Protein AF-A0A8H9ICZ0-F1 (afdb_monomer_lite)

pLDDT: mean 71.41, std 17.84, range [41.12, 90.75]

Structure (mmCIF, N/CA/C/O backbone):
data_AF-A0A8H9ICZ0-F1
#
_entry.id   AF-A0A8H9ICZ0-F1
#
loop_
_atom_site.group_PDB
_atom_site.id
_atom_site.type_symbol
_atom_site.label_atom_id
_atom_site.label_alt_id
_atom_site.label_comp_id
_atom_site.label_asym_id
_atom_site.label_entity_id
_atom_site.label_seq_id
_atom_site.pdbx_PDB_ins_code
_atom_site.Cartn_x
_atom_site.Cartn_y
_atom_site.Cartn_z
_atom_site.occupancy
_atom_site.B_iso_or_equiv
_atom_site.auth_seq_id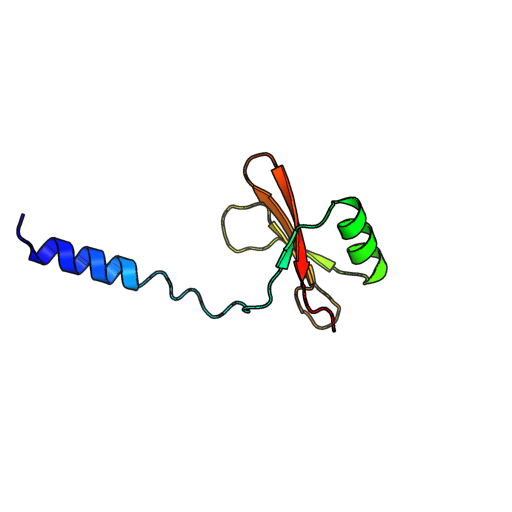
_atom_site.auth_comp_id
_atom_site.auth_asym_id
_atom_site.auth_atom_id
_atom_site.pdbx_PDB_model_num
ATOM 1 N N . MET A 1 1 ? 13.619 -46.036 -3.102 1.00 46.78 1 MET A N 1
ATOM 2 C CA . MET A 1 1 ? 12.726 -44.943 -2.670 1.00 46.78 1 MET A CA 1
ATOM 3 C C . MET A 1 1 ? 11.378 -45.214 -3.305 1.00 46.78 1 MET A C 1
ATOM 5 O O . MET A 1 1 ? 11.286 -45.208 -4.525 1.00 46.78 1 MET A O 1
ATOM 9 N N . THR A 1 2 ? 10.420 -45.667 -2.501 1.00 50.56 2 THR A N 1
ATOM 10 C CA . THR A 1 2 ? 9.121 -46.192 -2.941 1.00 50.56 2 THR A CA 1
ATOM 11 C C . THR A 1 2 ? 8.108 -45.055 -3.090 1.00 50.56 2 THR A C 1
ATOM 13 O O . THR A 1 2 ? 8.222 -44.022 -2.436 1.00 50.56 2 THR A O 1
ATOM 16 N N . PHE A 1 3 ? 7.121 -45.246 -3.970 1.00 48.84 3 PHE A N 1
ATOM 17 C CA . PHE A 1 3 ? 6.063 -44.281 -4.318 1.00 48.84 3 PHE A CA 1
ATOM 18 C C . PHE A 1 3 ? 5.318 -43.668 -3.112 1.00 48.84 3 PHE A C 1
ATOM 20 O O . PHE A 1 3 ? 4.739 -42.591 -3.228 1.00 48.84 3 PHE A O 1
ATOM 27 N N . GLU A 1 4 ? 5.373 -44.306 -1.945 1.00 50.75 4 GLU A N 1
ATOM 28 C CA . GLU A 1 4 ? 4.759 -43.837 -0.698 1.00 50.75 4 GLU A CA 1
ATOM 29 C C . GLU A 1 4 ? 5.371 -42.528 -0.176 1.00 50.75 4 GLU A C 1
ATOM 31 O O . GLU A 1 4 ? 4.678 -41.730 0.451 1.00 50.75 4 GLU A O 1
ATOM 36 N N . THR A 1 5 ? 6.643 -42.244 -0.480 1.00 53.94 5 THR A N 1
ATOM 37 C CA . THR A 1 5 ? 7.276 -40.975 -0.082 1.00 53.94 5 THR A CA 1
ATOM 38 C C . THR A 1 5 ? 6.787 -39.797 -0.931 1.00 53.94 5 THR A C 1
ATOM 40 O O . THR A 1 5 ? 6.782 -38.669 -0.451 1.00 53.94 5 THR A O 1
ATOM 43 N N . LEU A 1 6 ? 6.322 -40.039 -2.165 1.00 51.16 6 LEU A N 1
ATOM 44 C CA . LEU A 1 6 ? 5.836 -38.980 -3.056 1.00 51.16 6 LEU A CA 1
ATOM 45 C C . LEU A 1 6 ? 4.451 -38.466 -2.629 1.00 51.16 6 LEU A C 1
ATOM 47 O O . LEU A 1 6 ? 4.230 -37.259 -2.609 1.00 51.16 6 LEU A O 1
ATOM 51 N N . ASN A 1 7 ? 3.547 -39.357 -2.206 1.00 52.12 7 ASN A N 1
ATOM 52 C CA . ASN A 1 7 ? 2.212 -38.962 -1.733 1.00 52.12 7 ASN A CA 1
ATOM 53 C C . ASN A 1 7 ? 2.255 -38.153 -0.427 1.00 52.12 7 ASN A C 1
ATOM 55 O O . ASN A 1 7 ? 1.416 -37.280 -0.230 1.00 52.12 7 ASN A O 1
ATOM 59 N N . SER A 1 8 ? 3.250 -38.392 0.433 1.00 48.22 8 SER A N 1
ATOM 60 C CA . SER A 1 8 ? 3.463 -37.593 1.649 1.00 48.22 8 SER A CA 1
ATOM 61 C C . SER A 1 8 ? 3.911 -36.159 1.327 1.00 48.22 8 SER A C 1
ATOM 63 O O . SER A 1 8 ? 3.447 -35.205 1.948 1.00 48.22 8 SER A O 1
ATOM 65 N N . VAL A 1 9 ? 4.747 -35.982 0.294 1.00 54.06 9 VAL A N 1
ATOM 66 C CA . VAL A 1 9 ? 5.177 -34.650 -0.169 1.00 54.06 9 VAL A CA 1
ATOM 67 C C . VAL A 1 9 ? 4.036 -33.911 -0.874 1.00 54.06 9 VAL A C 1
ATOM 69 O O . VAL A 1 9 ? 3.887 -32.710 -0.679 1.00 54.06 9 VAL A O 1
ATOM 72 N N . ILE A 1 10 ? 3.192 -34.615 -1.637 1.00 54.38 10 ILE A N 1
ATOM 73 C CA . ILE A 1 10 ? 2.018 -34.008 -2.287 1.00 54.38 10 ILE A CA 1
ATOM 74 C C . ILE A 1 10 ? 0.992 -33.548 -1.238 1.00 54.38 10 ILE A C 1
ATOM 76 O O . ILE A 1 10 ? 0.508 -32.425 -1.331 1.00 54.38 10 ILE A O 1
ATOM 80 N N . GLN A 1 11 ? 0.747 -34.333 -0.183 1.00 48.72 11 GLN A N 1
ATOM 81 C CA . GLN A 1 11 ? -0.131 -33.910 0.918 1.00 48.72 11 GLN A CA 1
ATOM 82 C C . GLN A 1 11 ? 0.454 -32.753 1.743 1.00 48.72 11 GLN A C 1
ATOM 84 O O . GLN A 1 11 ? -0.296 -31.906 2.213 1.00 48.72 11 GLN A O 1
ATOM 89 N N . GLN A 1 12 ? 1.781 -32.651 1.891 1.00 48.88 12 GLN A N 1
ATOM 90 C CA . GLN A 1 12 ? 2.407 -31.470 2.505 1.00 48.88 12 GLN A CA 1
ATOM 91 C C . GLN A 1 12 ? 2.318 -30.218 1.621 1.00 48.88 12 GLN A C 1
ATOM 93 O O . GLN A 1 12 ? 2.234 -29.109 2.150 1.00 48.88 12 GLN A O 1
ATOM 98 N N . LEU A 1 13 ? 2.281 -30.379 0.293 1.00 48.09 13 LEU A N 1
ATOM 99 C CA . LEU A 1 13 ? 2.063 -29.274 -0.642 1.00 48.09 13 LEU A CA 1
ATOM 100 C C . LEU A 1 13 ? 0.610 -28.767 -0.620 1.00 48.09 13 LEU A C 1
ATOM 102 O O . LEU A 1 13 ? 0.380 -27.579 -0.823 1.00 48.09 13 LEU A O 1
ATOM 106 N N . GLU A 1 14 ? -0.359 -29.631 -0.305 1.00 44.25 14 GLU A N 1
ATOM 107 C CA . GLU A 1 14 ? -1.772 -29.250 -0.139 1.00 44.25 14 GLU A CA 1
ATOM 108 C C . GLU A 1 14 ? -2.065 -28.543 1.200 1.00 44.25 14 GLU A C 1
ATOM 110 O O . GLU A 1 14 ? -3.098 -27.891 1.337 1.00 44.25 14 GLU A O 1
ATOM 115 N N . ILE A 1 15 ? -1.153 -28.603 2.179 1.00 46.97 15 ILE A N 1
ATOM 116 C CA . ILE A 1 15 ? -1.364 -28.051 3.533 1.00 46.97 15 ILE A CA 1
ATOM 117 C C . ILE A 1 15 ? -0.847 -26.604 3.687 1.00 46.97 15 ILE A C 1
ATOM 119 O O . ILE A 1 15 ? -1.111 -25.959 4.698 1.00 46.97 15 ILE A O 1
ATOM 123 N N . THR A 1 16 ? -0.203 -26.022 2.668 1.00 42.03 16 THR A N 1
ATOM 124 C CA . THR A 1 16 ? 0.269 -24.618 2.728 1.00 42.03 16 THR A CA 1
ATOM 125 C C . THR A 1 16 ? -0.297 -23.744 1.605 1.00 42.03 16 THR A C 1
ATOM 127 O O . THR A 1 16 ? 0.386 -22.885 1.063 1.00 42.03 16 THR A O 1
ATOM 130 N N . MET A 1 17 ? -1.571 -23.938 1.258 1.00 43.00 17 MET A N 1
ATOM 131 C CA . MET A 1 17 ? -2.378 -22.924 0.555 1.00 43.00 17 MET A CA 1
ATOM 132 C C . MET A 1 17 ? -3.681 -22.600 1.293 1.00 43.00 17 MET A C 1
ATOM 134 O O . MET A 1 17 ? -4.611 -22.045 0.720 1.00 43.00 17 MET A O 1
ATOM 138 N N . SER A 1 18 ? -3.751 -22.901 2.589 1.00 42.50 18 SER A N 1
ATOM 139 C CA . SER A 1 18 ? -4.770 -22.341 3.474 1.00 42.50 18 SER A CA 1
ATOM 140 C C . SER A 1 18 ? -4.162 -21.231 4.333 1.00 42.50 18 SER A C 1
ATOM 142 O O . SER A 1 18 ? -4.306 -21.236 5.554 1.00 42.50 18 SER A O 1
ATOM 144 N N . HIS A 1 19 ? -3.455 -20.278 3.714 1.00 48.16 19 HIS A N 1
ATOM 145 C CA . HIS A 1 19 ? -3.431 -18.930 4.279 1.00 48.16 19 HIS A CA 1
ATOM 146 C C . HIS A 1 19 ? -4.746 -18.291 3.852 1.00 48.16 19 HIS A C 1
ATOM 148 O O . HIS A 1 19 ? -4.855 -17.704 2.784 1.00 48.16 19 HIS A O 1
ATOM 154 N N . SER A 1 20 ? -5.755 -18.613 4.661 1.00 41.12 20 SER A N 1
ATOM 155 C CA . SER A 1 20 ? -6.893 -17.788 5.034 1.00 41.12 20 SER A CA 1
ATOM 156 C C . SER A 1 20 ? -7.261 -16.699 4.041 1.00 41.12 20 SER A C 1
ATOM 158 O O . SER A 1 20 ? -6.488 -15.765 3.878 1.00 41.12 20 SER A O 1
ATOM 160 N N . ASP A 1 21 ? -8.470 -16.803 3.489 1.00 43.97 21 ASP A N 1
ATOM 161 C CA . ASP A 1 21 ? -9.365 -15.733 3.034 1.00 43.97 21 ASP A CA 1
ATOM 162 C C . ASP A 1 21 ? -8.975 -14.281 3.415 1.00 43.97 21 ASP A C 1
ATOM 164 O O . ASP A 1 21 ? -9.708 -13.580 4.114 1.00 43.97 21 ASP A O 1
ATOM 168 N N . ILE A 1 22 ? -7.851 -13.771 2.915 1.00 47.59 22 ILE A N 1
ATOM 169 C CA . ILE A 1 22 ? -7.565 -12.345 2.821 1.00 47.59 22 ILE A CA 1
ATOM 170 C C . ILE A 1 22 ? -8.172 -11.945 1.489 1.00 47.59 22 ILE A C 1
ATOM 172 O O . ILE A 1 22 ? -7.564 -11.996 0.430 1.00 47.59 22 ILE A O 1
ATOM 176 N N . THR A 1 23 ? -9.478 -11.693 1.573 1.00 44.41 23 THR A N 1
ATOM 177 C CA . THR A 1 23 ? -10.241 -10.810 0.697 1.00 44.41 23 THR A CA 1
ATOM 178 C C . THR A 1 23 ? -9.868 -10.886 -0.783 1.00 44.41 23 THR A C 1
ATOM 180 O O . THR A 1 23 ? -8.946 -10.223 -1.246 1.00 44.41 23 THR A O 1
ATOM 183 N N . THR A 1 24 ? -10.708 -11.563 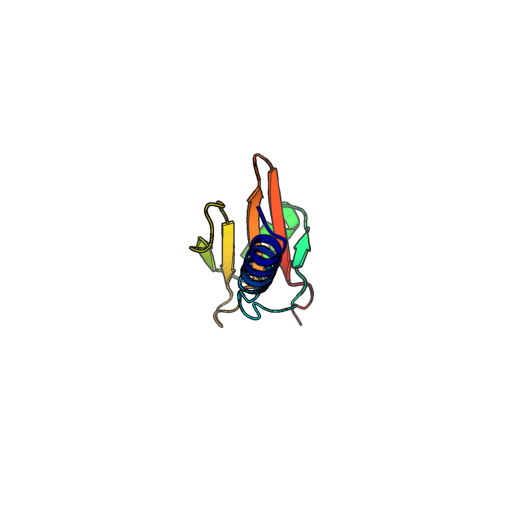-1.561 1.00 46.66 24 THR A N 1
ATOM 184 C CA . THR A 1 24 ? -10.859 -11.431 -3.024 1.00 46.66 24 THR A CA 1
ATOM 185 C C . THR A 1 24 ? -11.295 -10.020 -3.460 1.00 46.66 24 THR A C 1
ATOM 187 O O . THR A 1 24 ? -12.112 -9.833 -4.358 1.00 46.66 24 THR A O 1
ATOM 190 N N . GLN A 1 25 ? -10.782 -8.987 -2.804 1.00 55.09 25 GLN A N 1
ATOM 191 C CA . GLN A 1 25 ? -10.901 -7.608 -3.220 1.00 55.09 25 GLN A CA 1
ATOM 192 C C . GLN A 1 25 ? -9.718 -7.352 -4.132 1.00 55.09 25 GLN A C 1
ATOM 194 O O . GLN A 1 25 ? -8.588 -7.206 -3.679 1.00 55.09 25 GLN A O 1
ATOM 199 N N . SER A 1 26 ? -9.986 -7.375 -5.432 1.00 75.88 26 SER A N 1
ATOM 200 C CA . SER A 1 26 ? -8.972 -7.104 -6.437 1.00 75.88 26 SER A CA 1
ATOM 201 C C . SER A 1 26 ? -8.322 -5.750 -6.164 1.00 75.88 26 SER A C 1
ATOM 203 O O . SER A 1 26 ? -9.007 -4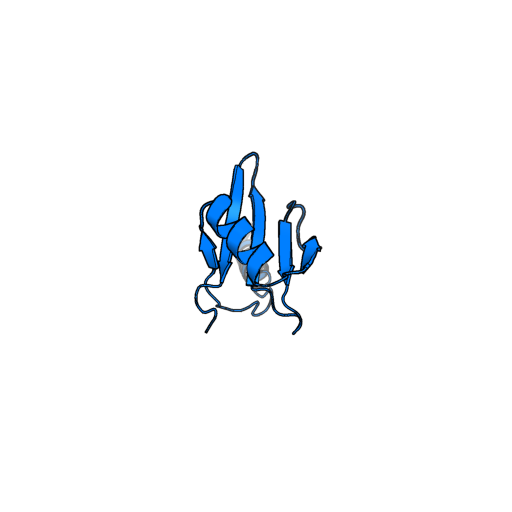.734 -6.014 1.00 75.88 26 SER A O 1
ATOM 205 N N . PHE A 1 27 ? -6.998 -5.756 -6.078 1.00 82.69 27 PHE A N 1
ATOM 206 C CA . PHE A 1 27 ? -6.183 -4.558 -6.162 1.00 82.69 27 PHE A CA 1
ATOM 207 C C . PHE A 1 27 ? -5.787 -4.344 -7.620 1.00 82.69 27 PHE A C 1
ATOM 209 O O . PHE A 1 27 ? -5.631 -5.303 -8.379 1.00 82.69 27 PHE A O 1
ATOM 216 N N . VAL A 1 28 ? -5.667 -3.084 -8.020 1.00 86.94 28 VAL A N 1
ATOM 217 C CA . VAL A 1 28 ? -5.167 -2.699 -9.339 1.00 86.94 28 VAL A CA 1
ATOM 218 C C . VAL A 1 28 ? -3.919 -1.860 -9.197 1.00 86.94 28 VAL A C 1
ATOM 220 O O . VAL A 1 28 ? -3.864 -0.969 -8.346 1.00 86.94 28 VAL A O 1
ATOM 223 N N . ASP A 1 29 ? -2.953 -2.133 -10.065 1.00 87.75 29 ASP A N 1
ATOM 224 C CA . ASP A 1 29 ? -1.737 -1.345 -10.154 1.00 87.75 29 ASP A CA 1
ATOM 225 C C . ASP A 1 29 ? -2.075 0.053 -10.681 1.00 87.75 29 ASP A C 1
ATOM 227 O O . ASP A 1 29 ? -2.794 0.225 -11.672 1.00 87.75 29 ASP A O 1
ATOM 231 N N . VAL A 1 30 ? -1.548 1.065 -10.006 1.00 86.88 30 VAL A N 1
ATOM 232 C CA . VAL A 1 30 ? -1.699 2.471 -10.368 1.00 86.88 30 VAL A CA 1
ATOM 233 C C . VAL A 1 30 ? -0.336 3.142 -10.429 1.00 86.88 30 VAL A C 1
ATOM 235 O O . VAL A 1 30 ? 0.656 2.651 -9.900 1.00 86.88 30 VAL A O 1
ATOM 238 N N . SER A 1 31 ? -0.273 4.298 -11.082 1.00 90.38 31 SER A N 1
ATOM 239 C CA . SER A 1 31 ? 0.913 5.150 -11.004 1.00 90.38 31 SER A CA 1
ATOM 240 C C . SER A 1 31 ? 1.113 5.684 -9.583 1.00 90.38 31 SER A C 1
ATOM 242 O O . SER A 1 31 ? 0.129 6.016 -8.917 1.00 90.38 31 SER A O 1
ATOM 244 N N . GLU A 1 32 ? 2.367 5.899 -9.195 1.00 89.94 32 GLU A N 1
ATOM 245 C CA . GLU A 1 32 ? 2.777 6.554 -7.943 1.00 89.94 32 GLU A CA 1
ATOM 246 C C . GLU A 1 32 ? 2.014 7.867 -7.663 1.00 89.94 32 GLU A C 1
ATOM 248 O O . GLU A 1 32 ? 1.504 8.077 -6.565 1.00 89.94 32 GLU A O 1
ATOM 253 N N . ASP A 1 33 ? 1.853 8.733 -8.670 1.00 89.94 33 ASP A N 1
ATOM 254 C CA . ASP A 1 33 ? 1.139 10.013 -8.528 1.00 89.94 33 ASP A CA 1
ATOM 255 C C . ASP A 1 33 ? -0.343 9.829 -8.147 1.00 89.94 33 ASP A C 1
ATOM 257 O O . ASP A 1 33 ? -0.843 10.423 -7.183 1.00 89.94 33 ASP A O 1
ATOM 261 N N . ALA A 1 34 ? -1.038 8.939 -8.862 1.00 87.69 34 ALA A N 1
ATOM 262 C CA . ALA A 1 34 ? -2.424 8.584 -8.565 1.00 87.69 34 ALA A CA 1
ATOM 263 C C . ALA A 1 34 ? -2.563 7.966 -7.164 1.00 87.69 34 ALA A C 1
ATOM 265 O O . ALA A 1 34 ? -3.526 8.259 -6.451 1.00 87.69 34 ALA A O 1
ATOM 266 N N . PHE A 1 35 ? -1.587 7.154 -6.754 1.00 90.75 35 PHE A N 1
ATOM 267 C CA . PHE A 1 35 ? -1.535 6.555 -5.428 1.00 90.75 35 PHE A CA 1
ATOM 268 C C . PHE A 1 35 ? -1.398 7.611 -4.326 1.00 90.75 35 PHE A C 1
ATOM 270 O O . PHE A 1 35 ? -2.237 7.671 -3.427 1.00 90.75 35 PHE A O 1
ATOM 277 N N . HIS A 1 36 ? -0.398 8.494 -4.409 1.00 89.38 36 HIS A N 1
ATOM 278 C CA . HIS A 1 36 ? -0.189 9.545 -3.409 1.00 89.38 36 HIS A CA 1
ATOM 279 C C . HIS A 1 36 ? -1.355 10.531 -3.340 1.00 89.38 36 HIS A C 1
ATOM 281 O O . HIS A 1 36 ? -1.750 10.942 -2.245 1.00 89.38 36 HIS A O 1
ATOM 287 N N . THR A 1 37 ? -1.958 10.859 -4.485 1.00 89.06 37 THR A N 1
ATOM 288 C CA . THR A 1 37 ? -3.179 11.669 -4.538 1.00 89.06 37 THR A CA 1
ATOM 289 C C . THR A 1 37 ? -4.322 10.998 -3.773 1.00 89.06 37 THR A C 1
ATOM 291 O O . THR A 1 37 ? -5.022 11.658 -3.002 1.00 89.06 37 THR A O 1
ATOM 294 N N . LEU A 1 38 ? -4.511 9.685 -3.945 1.00 88.12 38 LEU A N 1
ATOM 295 C CA . LEU A 1 38 ? -5.565 8.925 -3.270 1.00 88.12 38 LEU A CA 1
ATOM 296 C C . LEU A 1 38 ? -5.315 8.804 -1.763 1.00 88.12 38 LEU A C 1
ATOM 298 O O . LEU A 1 38 ? -6.218 9.094 -0.978 1.00 88.12 38 LEU A O 1
ATOM 302 N N . VAL A 1 39 ? -4.092 8.450 -1.361 1.00 87.56 39 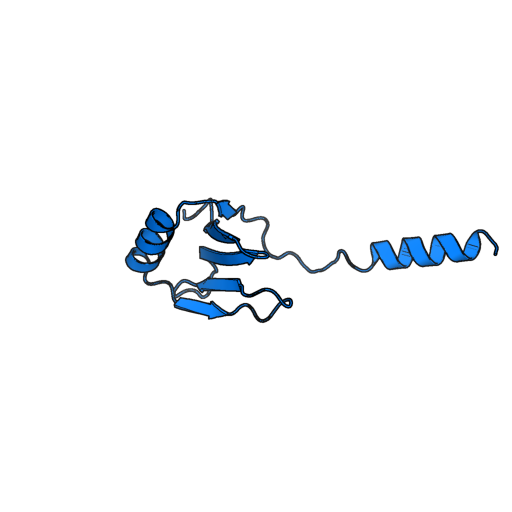VAL A N 1
ATOM 303 C CA . VAL A 1 39 ? -3.678 8.367 0.049 1.00 87.56 39 VAL A CA 1
ATOM 304 C C . VAL A 1 39 ? -3.902 9.698 0.763 1.00 87.56 39 VAL A C 1
ATOM 306 O O . VAL A 1 39 ? -4.483 9.719 1.847 1.00 87.56 39 VAL A O 1
ATOM 309 N N . GLY A 1 40 ? -3.502 10.809 0.136 1.00 85.25 40 GLY A N 1
ATOM 310 C CA . GLY A 1 40 ? -3.692 12.149 0.689 1.00 85.25 40 GLY A CA 1
ATOM 311 C C . GLY A 1 40 ? -5.160 12.574 0.758 1.00 85.25 40 GLY A C 1
ATOM 312 O O . GLY A 1 40 ? -5.572 13.201 1.729 1.00 85.25 40 GLY A O 1
ATOM 313 N N . LYS A 1 41 ? -5.973 12.213 -0.243 1.00 87.25 41 LYS A N 1
ATOM 314 C CA . LYS A 1 41 ? -7.400 12.569 -0.288 1.00 87.25 41 LYS A CA 1
ATOM 315 C C . LYS A 1 41 ? -8.245 11.787 0.721 1.00 87.25 41 LYS A C 1
ATOM 317 O O . LYS A 1 41 ? -9.224 12.327 1.226 1.00 87.25 41 LYS A O 1
ATOM 322 N N . LEU A 1 42 ? -7.897 10.525 0.973 1.00 84.75 42 LEU A N 1
ATOM 323 C CA . LEU A 1 42 ? -8.630 9.626 1.870 1.00 84.75 42 LEU A CA 1
ATOM 324 C C . LEU A 1 42 ? -8.042 9.567 3.287 1.00 84.75 42 LEU A C 1
ATOM 326 O O . LEU A 1 42 ? -8.524 8.781 4.098 1.00 84.75 42 LEU A O 1
ATOM 330 N N . SER A 1 43 ? -7.019 10.377 3.586 1.00 85.56 43 SER A N 1
ATOM 331 C CA . SER A 1 43 ? -6.337 10.411 4.889 1.00 85.56 43 SER A CA 1
ATOM 332 C C . SER A 1 43 ? -5.917 9.018 5.380 1.00 85.56 43 SER A C 1
ATOM 334 O O . SER A 1 43 ? -6.081 8.685 6.554 1.00 85.56 43 SER A O 1
ATOM 336 N N . LEU A 1 44 ? -5.405 8.177 4.474 1.00 87.19 44 LEU A N 1
ATOM 337 C CA . LEU A 1 44 ? -5.058 6.798 4.814 1.00 87.19 44 LEU A CA 1
ATOM 338 C C . LEU A 1 44 ? -3.826 6.754 5.720 1.00 87.19 44 LEU A C 1
ATOM 340 O O . LEU A 1 44 ? -2.847 7.473 5.511 1.00 87.19 44 LEU A O 1
ATOM 344 N N . THR A 1 45 ? -3.853 5.859 6.702 1.00 87.81 45 THR A N 1
ATOM 345 C CA . THR A 1 45 ? -2.724 5.617 7.600 1.00 87.81 45 THR A CA 1
ATOM 346 C C . THR A 1 45 ? -1.864 4.490 7.050 1.00 87.81 45 THR A C 1
ATOM 348 O O . THR A 1 45 ? -2.359 3.385 6.834 1.00 87.81 45 THR A O 1
ATOM 351 N N . ALA A 1 46 ? -0.574 4.761 6.852 1.00 87.19 46 ALA A N 1
ATOM 352 C CA . ALA A 1 46 ? 0.393 3.749 6.447 1.00 87.19 46 ALA A CA 1
ATOM 353 C C . ALA A 1 46 ? 0.778 2.858 7.637 1.00 87.19 46 ALA A C 1
ATOM 355 O O . ALA A 1 46 ? 1.123 3.349 8.717 1.00 87.19 46 ALA A O 1
ATOM 356 N N . LYS A 1 47 ? 0.757 1.546 7.427 1.00 85.94 47 LYS A N 1
ATOM 357 C CA . LYS A 1 47 ? 1.174 0.535 8.389 1.00 85.94 47 LYS A CA 1
ATOM 358 C C . LYS A 1 47 ? 2.019 -0.504 7.669 1.00 85.94 47 LYS A C 1
ATOM 360 O O . LYS A 1 47 ? 1.570 -1.089 6.695 1.00 85.94 47 LYS A O 1
ATOM 365 N N . SER A 1 48 ? 3.226 -0.759 8.158 1.00 80.31 48 SER A N 1
ATOM 366 C CA . SER A 1 48 ? 4.052 -1.827 7.595 1.00 80.31 48 SER A CA 1
ATOM 367 C C . SER A 1 48 ? 3.382 -3.179 7.823 1.00 80.31 48 SER A C 1
ATOM 369 O O . SER A 1 48 ? 2.992 -3.502 8.954 1.00 80.31 48 SER A O 1
ATOM 371 N N . SER A 1 49 ? 3.230 -3.946 6.748 1.00 69.00 49 SER A N 1
ATOM 372 C CA . SER A 1 49 ? 2.707 -5.302 6.814 1.00 69.00 49 SER A CA 1
ATOM 373 C C . SER A 1 49 ? 3.747 -6.173 7.519 1.00 69.00 49 SER A C 1
ATOM 375 O O . SER A 1 49 ? 4.920 -6.191 7.158 1.00 69.00 49 SER A O 1
ATOM 377 N N . LEU A 1 50 ? 3.345 -6.845 8.604 1.00 61.62 50 LEU A N 1
ATOM 378 C CA . LEU A 1 50 ? 4.231 -7.754 9.350 1.00 61.62 50 LEU A CA 1
ATOM 379 C C . LEU A 1 50 ? 4.321 -9.142 8.701 1.00 61.62 50 LEU A C 1
ATOM 381 O O . LEU A 1 50 ? 5.001 -10.024 9.232 1.00 61.62 50 LEU A O 1
ATOM 385 N N . GLN A 1 51 ? 3.582 -9.369 7.615 1.00 56.94 51 GLN A N 1
ATOM 386 C CA . GLN A 1 51 ? 3.531 -10.658 6.948 1.00 56.94 51 GLN A CA 1
ATOM 387 C C . GLN A 1 51 ? 4.508 -10.654 5.773 1.00 56.94 51 GLN A C 1
ATOM 389 O O . GLN A 1 51 ? 4.354 -9.881 4.838 1.00 56.94 51 GLN A O 1
ATOM 394 N N . CYS A 1 52 ? 5.484 -11.560 5.853 1.00 50.56 52 CYS A N 1
ATOM 395 C CA . CYS A 1 52 ? 6.540 -11.814 4.869 1.00 50.56 52 CYS A CA 1
ATOM 396 C C . CYS A 1 52 ? 7.662 -10.764 4.822 1.00 50.56 52 CYS A C 1
ATOM 398 O O . CYS A 1 52 ? 7.520 -9.630 5.253 1.00 50.56 52 CYS A O 1
ATOM 400 N N . GLN A 1 53 ? 8.843 -11.200 4.382 1.00 48.34 53 GLN A N 1
ATOM 401 C CA . GLN A 1 53 ? 10.100 -10.437 4.367 1.00 48.34 53 GLN A CA 1
ATOM 402 C C . GLN A 1 53 ? 10.114 -9.269 3.363 1.00 48.34 53 GLN A C 1
ATOM 404 O O . GLN A 1 53 ? 11.179 -8.718 3.081 1.00 48.34 53 GLN A O 1
ATOM 409 N N . ASP A 1 54 ? 8.953 -8.898 2.836 1.00 58.44 54 ASP A N 1
ATOM 410 C CA . ASP A 1 54 ? 8.790 -7.889 1.807 1.00 58.44 54 ASP A CA 1
ATOM 411 C C . ASP A 1 54 ? 8.525 -6.532 2.464 1.00 58.44 54 ASP A C 1
ATOM 413 O O . ASP A 1 54 ? 7.796 -6.410 3.452 1.00 58.44 54 ASP A O 1
ATOM 417 N N . MET A 1 55 ? 9.169 -5.486 1.946 1.00 71.88 55 MET A N 1
ATOM 418 C CA . MET A 1 55 ? 8.951 -4.109 2.388 1.00 71.88 55 MET A CA 1
ATOM 419 C C . MET A 1 55 ? 7.602 -3.617 1.850 1.00 71.88 55 MET A C 1
ATOM 421 O O . MET A 1 55 ? 7.550 -2.814 0.919 1.00 71.88 55 MET A O 1
ATOM 425 N N . GLN A 1 56 ? 6.518 -4.137 2.425 1.00 81.19 56 GLN A N 1
ATOM 426 C CA . GLN A 1 56 ? 5.146 -3.790 2.081 1.00 81.19 56 GLN A CA 1
ATOM 427 C C . GLN A 1 56 ? 4.526 -2.883 3.152 1.00 81.19 56 GLN A C 1
ATOM 429 O O . GLN A 1 56 ? 4.622 -3.135 4.356 1.00 81.19 56 GLN A O 1
ATOM 434 N N . ASN A 1 57 ? 3.858 -1.827 2.703 1.00 87.56 57 ASN A N 1
ATOM 435 C CA . ASN A 1 57 ? 3.061 -0.919 3.511 1.00 87.56 57 ASN A CA 1
ATOM 436 C C . ASN A 1 57 ? 1.592 -0.990 3.086 1.00 87.56 57 ASN A C 1
ATOM 438 O O . ASN A 1 57 ? 1.250 -0.721 1.934 1.00 87.56 57 ASN A O 1
ATOM 442 N N . ASP A 1 58 ? 0.725 -1.254 4.054 1.00 87.38 58 ASP A N 1
ATOM 443 C CA . ASP A 1 58 ? -0.722 -1.192 3.911 1.00 87.38 58 ASP A CA 1
ATOM 444 C C . ASP A 1 58 ? -1.219 0.207 4.270 1.00 87.38 58 ASP A C 1
ATOM 446 O O . ASP A 1 58 ? -0.835 0.786 5.287 1.00 87.38 58 ASP A O 1
ATOM 450 N N . TYR A 1 59 ? -2.117 0.747 3.459 1.00 89.19 59 TYR A N 1
ATOM 451 C CA . TYR A 1 59 ? -2.752 2.041 3.669 1.00 89.19 59 TYR A CA 1
ATOM 452 C C . TYR A 1 59 ? -4.200 1.813 4.059 1.00 89.19 59 TYR A C 1
ATOM 454 O O . TYR A 1 59 ? -5.025 1.339 3.271 1.00 89.19 59 TYR A O 1
ATOM 462 N N . ILE A 1 60 ? -4.482 2.142 5.312 1.00 87.56 60 ILE A N 1
ATOM 463 C CA . ILE A 1 60 ? -5.691 1.751 6.021 1.00 87.56 60 ILE A CA 1
ATOM 464 C C . ILE A 1 60 ? -6.564 2.988 6.238 1.00 87.56 60 ILE A C 1
ATOM 466 O O . ILE A 1 60 ? -6.050 4.060 6.565 1.00 87.56 60 ILE A O 1
ATOM 470 N N . ASN A 1 61 ? -7.874 2.858 6.044 1.00 87.25 61 ASN A N 1
ATOM 471 C CA . ASN A 1 61 ? -8.828 3.919 6.365 1.00 87.25 61 ASN A CA 1
ATOM 472 C C . ASN A 1 61 ? -9.166 3.961 7.871 1.00 87.25 61 ASN A C 1
ATOM 474 O O . ASN A 1 61 ? -8.703 3.135 8.658 1.00 87.25 61 ASN A O 1
ATOM 478 N N . GLU A 1 62 ? -10.005 4.917 8.274 1.00 84.38 62 GLU A N 1
ATOM 479 C CA . GLU A 1 62 ? -10.443 5.076 9.671 1.00 84.38 62 GLU A CA 1
ATOM 480 C C . GLU A 1 62 ? -11.207 3.856 10.216 1.00 84.38 62 GLU A C 1
ATOM 482 O O . GLU A 1 62 ? -11.128 3.566 11.409 1.00 84.38 62 GLU A O 1
ATOM 487 N N . ASP A 1 63 ? -11.888 3.100 9.348 1.00 84.81 63 ASP A N 1
ATOM 488 C CA . ASP A 1 63 ? -12.605 1.870 9.715 1.00 84.81 63 ASP A CA 1
ATOM 489 C C . ASP A 1 63 ? -11.672 0.668 9.944 1.00 84.81 63 ASP A C 1
ATOM 491 O O . ASP A 1 63 ? -12.124 -0.410 10.330 1.00 84.81 63 ASP A O 1
ATOM 495 N N . GLY A 1 64 ? -10.368 0.819 9.690 1.00 82.69 64 GLY A N 1
ATOM 496 C CA . GLY A 1 64 ? -9.401 -0.271 9.789 1.00 82.69 64 GLY A CA 1
ATOM 497 C C . GLY A 1 64 ? -9.330 -1.163 8.543 1.00 82.69 64 GLY A C 1
ATOM 498 O O . GLY A 1 64 ? -8.716 -2.229 8.597 1.00 82.69 64 GLY A O 1
ATOM 499 N N . HIS A 1 65 ? -9.922 -0.754 7.418 1.00 85.00 65 HIS A N 1
ATOM 500 C CA . HIS A 1 65 ? -9.857 -1.476 6.148 1.00 85.00 65 HIS A CA 1
ATOM 501 C C . HIS A 1 65 ? -8.660 -1.045 5.303 1.00 85.00 65 HIS A C 1
ATOM 503 O O . HIS A 1 65 ? -8.416 0.147 5.116 1.00 85.00 65 HIS A O 1
ATOM 509 N N . VAL A 1 66 ? -7.961 -2.020 4.718 1.00 85.31 66 VAL A N 1
ATOM 510 C CA . VAL A 1 66 ? -6.917 -1.762 3.721 1.00 85.31 66 VAL A CA 1
ATOM 511 C C . VAL A 1 66 ? -7.569 -1.277 2.427 1.00 85.31 66 VAL A C 1
ATOM 513 O O . VAL A 1 66 ? -8.470 -1.919 1.874 1.00 85.31 66 VAL A O 1
ATOM 516 N N . ILE A 1 67 ? -7.119 -0.116 1.966 1.00 88.38 67 ILE A N 1
ATOM 517 C CA . ILE A 1 67 ? -7.609 0.559 0.765 1.00 88.38 67 ILE A CA 1
ATOM 518 C C . ILE A 1 67 ? -6.546 0.585 -0.329 1.00 88.38 67 ILE A C 1
ATOM 520 O O . ILE A 1 67 ? -6.881 0.519 -1.512 1.00 88.38 67 ILE A O 1
ATOM 524 N N . ALA A 1 68 ? -5.278 0.680 0.051 1.00 88.88 68 ALA A N 1
ATOM 525 C CA . ALA A 1 68 ? -4.166 0.701 -0.880 1.00 88.88 68 ALA A CA 1
ATOM 526 C C . ALA A 1 68 ? -2.957 -0.012 -0.268 1.00 88.88 68 ALA A C 1
ATOM 528 O O . ALA A 1 68 ? -2.862 -0.124 0.952 1.00 88.88 68 ALA A O 1
ATOM 529 N N . THR A 1 69 ? -2.050 -0.494 -1.104 1.00 88.88 69 THR A N 1
ATOM 530 C CA . THR A 1 69 ? -0.813 -1.161 -0.697 1.00 88.88 69 THR A CA 1
ATOM 531 C C . THR A 1 69 ? 0.344 -0.625 -1.532 1.00 88.88 69 THR A C 1
ATOM 533 O O . THR A 1 69 ? 0.194 -0.296 -2.711 1.00 88.88 69 THR A O 1
ATOM 536 N N . HIS A 1 70 ? 1.502 -0.484 -0.902 1.00 89.50 70 HIS A N 1
ATOM 537 C CA . HIS A 1 70 ? 2.764 -0.166 -1.561 1.00 89.50 70 HIS A CA 1
ATOM 538 C C . HIS A 1 70 ? 3.752 -1.261 -1.211 1.00 89.50 70 HIS A C 1
ATOM 540 O O . HIS A 1 70 ? 3.965 -1.532 -0.034 1.00 89.50 70 HIS A O 1
ATOM 546 N N . GLU A 1 71 ? 4.351 -1.880 -2.214 1.00 85.38 71 GLU A N 1
ATOM 547 C CA . GLU A 1 71 ? 5.326 -2.944 -2.020 1.00 85.38 71 GLU A CA 1
ATOM 548 C C . GLU A 1 71 ? 6.565 -2.686 -2.863 1.00 85.38 71 GLU A C 1
ATOM 550 O O . GLU A 1 71 ? 6.468 -2.315 -4.033 1.00 85.38 71 GLU A O 1
ATOM 555 N N . MET A 1 72 ? 7.737 -2.914 -2.276 1.00 80.88 72 MET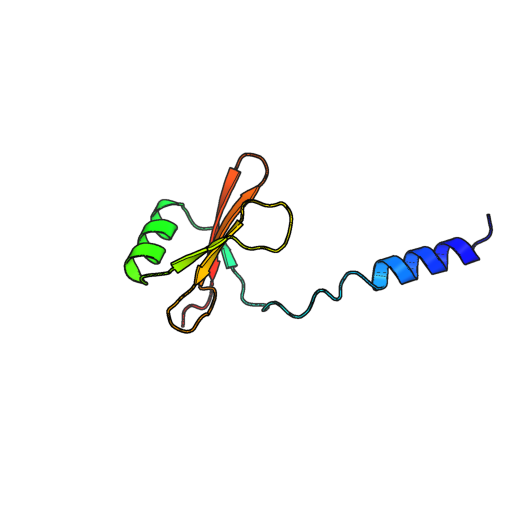 A N 1
ATOM 556 C CA . MET A 1 72 ? 8.982 -2.977 -3.028 1.00 80.88 72 MET A CA 1
ATOM 557 C C . MET A 1 72 ? 9.309 -4.433 -3.351 1.00 80.88 72 MET A C 1
ATOM 559 O O . MET A 1 72 ? 9.759 -5.182 -2.484 1.00 80.88 72 MET A O 1
ATOM 563 N N . ILE A 1 73 ? 9.135 -4.816 -4.616 1.00 77.44 73 ILE A N 1
ATOM 564 C CA . ILE A 1 73 ? 9.478 -6.151 -5.109 1.00 77.44 73 ILE A CA 1
ATOM 565 C C . ILE 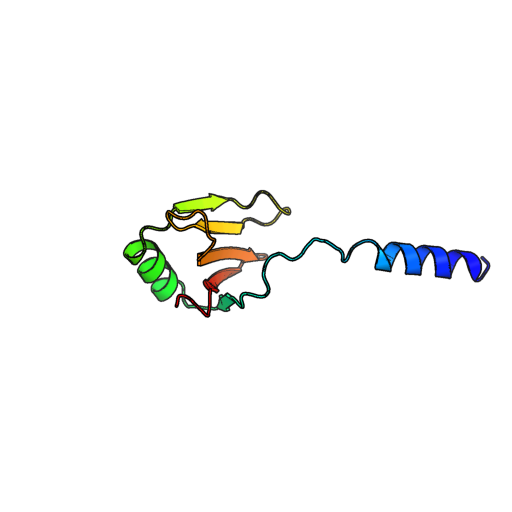A 1 73 ? 10.813 -6.058 -5.845 1.00 77.44 73 ILE A C 1
ATOM 567 O O . ILE A 1 73 ? 10.931 -5.426 -6.899 1.00 77.44 73 ILE A O 1
ATOM 571 N N . ALA A 1 74 ? 11.840 -6.696 -5.282 1.00 76.69 74 ALA A N 1
ATOM 572 C CA . ALA A 1 74 ? 13.232 -6.622 -5.731 1.00 76.69 74 ALA A CA 1
ATOM 573 C C . ALA A 1 74 ? 13.799 -5.184 -5.779 1.00 76.69 74 ALA A C 1
ATOM 575 O O . ALA A 1 74 ? 14.459 -4.755 -4.838 1.00 76.69 74 ALA A O 1
ATOM 576 N N . CYS A 1 75 ? 13.585 -4.449 -6.874 1.00 75.00 75 CYS A N 1
ATOM 577 C CA . CYS A 1 75 ? 14.033 -3.058 -7.059 1.00 75.00 75 CYS A CA 1
ATOM 578 C C . CYS A 1 75 ? 12.957 -2.180 -7.716 1.00 75.00 75 CYS A C 1
ATOM 580 O O . CYS A 1 75 ? 13.280 -1.136 -8.281 1.00 75.00 75 CYS A O 1
ATOM 582 N N . GLN A 1 76 ? 11.704 -2.634 -7.711 1.00 74.88 76 GLN A N 1
ATOM 583 C CA . GLN A 1 76 ? 10.586 -1.926 -8.309 1.00 74.88 76 GLN A CA 1
ATOM 584 C C . GLN A 1 76 ? 9.519 -1.658 -7.254 1.00 74.88 76 GLN A C 1
ATOM 586 O O . GLN A 1 76 ? 9.112 -2.566 -6.530 1.00 74.88 76 GLN A O 1
ATOM 591 N N . ASP A 1 77 ? 9.067 -0.409 -7.201 1.00 83.38 77 ASP A N 1
ATOM 592 C CA . ASP A 1 77 ? 7.909 -0.010 -6.416 1.00 83.38 77 ASP A CA 1
ATOM 593 C C . ASP A 1 77 ? 6.622 -0.377 -7.156 1.00 83.38 77 ASP A C 1
ATOM 595 O O . ASP A 1 77 ? 6.431 -0.051 -8.333 1.00 83.38 77 ASP A O 1
ATOM 599 N N . VAL A 1 78 ? 5.738 -1.066 -6.446 1.00 85.69 78 VAL A N 1
ATOM 600 C CA . VAL A 1 78 ? 4.412 -1.462 -6.904 1.00 85.69 78 VAL A CA 1
ATOM 601 C C . VAL A 1 78 ? 3.388 -0.731 -6.046 1.00 85.69 78 VAL A C 1
ATOM 603 O O . VAL A 1 78 ? 3.382 -0.859 -4.822 1.00 85.69 78 VAL A O 1
ATOM 606 N N . TYR A 1 79 ? 2.528 0.051 -6.697 1.00 89.06 79 TYR A N 1
ATOM 607 C CA . TYR A 1 79 ? 1.472 0.823 -6.049 1.00 89.06 79 TYR A CA 1
ATOM 608 C C . TYR A 1 79 ? 0.120 0.260 -6.442 1.00 89.06 79 TYR A C 1
ATOM 610 O O . TYR A 1 79 ? -0.226 0.224 -7.621 1.00 89.06 79 TYR A O 1
ATOM 618 N N . GLN A 1 80 ? -0.655 -0.146 -5.450 1.00 88.19 80 GLN A N 1
ATOM 619 C CA . GLN A 1 80 ? -1.887 -0.889 -5.645 1.00 88.19 80 GLN A CA 1
ATOM 620 C C . GLN A 1 80 ? -3.033 -0.245 -4.878 1.00 88.19 80 GLN A C 1
ATOM 622 O O . GLN A 1 80 ? -2.883 0.170 -3.733 1.00 88.19 80 GLN A O 1
ATOM 627 N N . VAL A 1 81 ? -4.205 -0.156 -5.503 1.00 87.81 81 VAL A N 1
ATOM 628 C CA . VAL A 1 81 ? -5.422 0.371 -4.867 1.00 87.81 81 VAL A CA 1
ATOM 629 C C . VAL A 1 81 ? -6.572 -0.603 -5.025 1.00 87.81 81 VAL A C 1
ATOM 631 O O . VAL A 1 81 ? -6.688 -1.303 -6.031 1.00 87.81 81 VAL A O 1
ATOM 634 N N . ARG A 1 82 ? -7.451 -0.643 -4.031 1.00 85.81 82 ARG A N 1
ATOM 635 C CA . ARG A 1 82 ? -8.614 -1.521 -4.031 1.00 85.81 82 ARG A CA 1
ATOM 636 C C . ARG A 1 82 ? -9.604 -1.091 -5.116 1.00 85.81 82 ARG A C 1
ATOM 638 O O . ARG A 1 82 ? -10.061 0.047 -5.146 1.00 85.81 82 ARG A O 1
ATOM 645 N N . GLN A 1 83 ? -9.967 -2.020 -5.995 1.00 72.75 83 GLN A N 1
ATOM 646 C CA . GLN A 1 83 ? -10.722 -1.739 -7.222 1.00 72.75 83 GLN A CA 1
ATOM 647 C C . GLN A 1 83 ? -12.185 -1.322 -6.962 1.00 72.75 83 GLN A C 1
ATOM 649 O O . GLN A 1 83 ? -12.768 -0.594 -7.758 1.00 72.75 83 GLN A O 1
ATOM 654 N N . ASN A 1 84 ? -12.762 -1.728 -5.824 1.00 64.75 84 ASN A N 1
ATOM 655 C CA . ASN A 1 84 ? -14.130 -1.395 -5.407 1.00 64.75 84 ASN A CA 1
ATOM 656 C C . ASN A 1 84 ? -14.128 -0.566 -4.117 1.00 64.75 84 ASN A C 1
ATOM 658 O O . ASN A 1 84 ? -14.463 -1.062 -3.042 1.00 64.75 84 ASN A O 1
ATOM 662 N N . LEU A 1 85 ? -13.743 0.699 -4.242 1.00 60.12 85 LEU A N 1
ATOM 663 C CA . LEU A 1 85 ? -13.827 1.739 -3.207 1.00 60.12 85 LEU A CA 1
ATOM 664 C C . LEU A 1 85 ? -15.250 2.341 -3.089 1.00 60.12 85 LEU A C 1
ATOM 666 O O . LEU A 1 85 ? -15.399 3.535 -2.837 1.00 60.12 85 LEU A O 1
ATOM 670 N N . ALA A 1 86 ? -16.278 1.527 -3.357 1.00 42.59 86 ALA A N 1
ATOM 671 C CA . ALA A 1 86 ? -17.682 1.940 -3.437 1.00 42.59 86 ALA A CA 1
ATOM 672 C C . ALA A 1 86 ? -18.353 2.022 -2.062 1.00 42.59 86 ALA A C 1
ATOM 674 O O . ALA A 1 86 ? -18.135 1.092 -1.251 1.00 42.59 86 ALA A O 1
#

Sequence (86 aa):
MTFETLNSVIQQLEITMSHSDITTQSFVDVSEDAFHTLVGKLSLTAKSSLQCQDMQNDYINEDGHVIATHEMIACQDVYQVRQNLA

Secondary structure (DSSP, 8-state):
--THHHHHHHHHHHTTS---------EEE--HHHHHHHHHHTTPEEEE--SSSSEEEEEE-TTS-EEEEEEEETTEEEEEEES---

Radius of gyration: 17.88 Å; chains: 1; bounding box: 32×59×21 Å

Organism: NCBI:txid368405

Foldseek 3Di:
DDPVVVVVVVVVVVVPPPPDDPDPQDKDWDDPVVQVVVCVVQVWDWDADPPDPWRKIFTAHPVRDGAWMWTCDPHDITTIGGPPPD